Protein AF-A0AAW9BRV5-F1 (afdb_monomer_lite)

pLDDT: mean 92.52, std 6.59, range [52.0, 97.25]

Radius of gyration: 13.05 Å; chains: 1; bounding box: 26×25×38 Å

Structure (mmCIF, N/CA/C/O backbone):
data_AF-A0AAW9BRV5-F1
#
_entry.id   AF-A0AAW9BRV5-F1
#
loop_
_atom_site.group_PDB
_atom_site.id
_atom_site.type_symbol
_atom_site.label_atom_id
_atom_site.label_alt_id
_atom_site.label_comp_id
_atom_site.label_asym_id
_atom_site.label_entity_id
_atom_site.label_seq_id
_atom_site.pdbx_PDB_ins_code
_atom_site.Cartn_x
_atom_site.Cartn_y
_atom_site.Cartn_z
_atom_site.occupancy
_atom_site.B_iso_or_equiv
_atom_site.auth_seq_id
_atom_site.auth_comp_id
_atom_site.auth_asym_id
_atom_site.auth_atom_id
_atom_site.pdbx_PDB_model_num
ATOM 1 N N . MET A 1 1 ? 10.942 14.929 -2.090 1.00 52.00 1 MET A N 1
ATOM 2 C CA . MET A 1 1 ? 9.752 14.220 -1.574 1.00 52.00 1 MET A CA 1
ATOM 3 C C . MET A 1 1 ? 9.007 13.679 -2.781 1.00 52.00 1 MET A C 1
ATOM 5 O O . MET A 1 1 ? 8.854 14.418 -3.744 1.00 52.00 1 MET A O 1
ATOM 9 N N . ASN A 1 2 ? 8.707 12.381 -2.811 1.00 78.69 2 ASN A N 1
ATOM 10 C CA . ASN A 1 2 ? 8.130 11.727 -3.986 1.00 78.69 2 ASN A CA 1
ATOM 11 C C . ASN A 1 2 ? 6.643 12.120 -4.091 1.00 78.69 2 ASN A C 1
ATOM 13 O O . ASN A 1 2 ? 5.910 11.884 -3.134 1.00 78.69 2 ASN A O 1
ATOM 17 N N . ALA A 1 3 ? 6.198 12.719 -5.204 1.00 87.75 3 ALA A N 1
ATOM 18 C CA . ALA A 1 3 ? 4.825 13.235 -5.350 1.00 87.75 3 ALA A CA 1
ATOM 19 C C . ALA A 1 3 ? 3.756 12.156 -5.088 1.00 87.75 3 ALA A C 1
ATOM 21 O O . ALA A 1 3 ? 2.700 1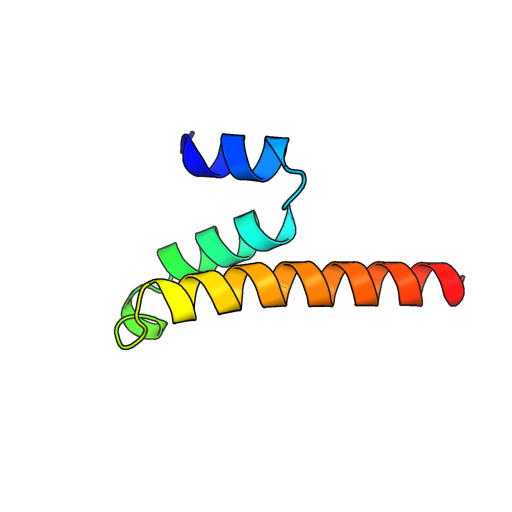2.437 -4.524 1.00 87.75 3 ALA A O 1
ATOM 22 N N . LEU A 1 4 ? 4.074 10.900 -5.418 1.00 90.06 4 LEU A N 1
ATOM 23 C CA . LEU A 1 4 ? 3.247 9.737 -5.109 1.00 90.06 4 LEU A CA 1
ATOM 24 C C . LEU A 1 4 ? 3.080 9.519 -3.595 1.00 90.06 4 LEU A C 1
ATOM 26 O O . LEU A 1 4 ? 1.971 9.278 -3.128 1.00 90.06 4 LEU A O 1
ATOM 30 N N . ASN A 1 5 ? 4.143 9.669 -2.800 1.00 89.38 5 ASN A N 1
ATOM 31 C CA . ASN A 1 5 ? 4.054 9.527 -1.343 1.00 89.38 5 ASN A CA 1
ATOM 32 C C . ASN A 1 5 ? 3.164 10.613 -0.727 1.00 89.38 5 ASN A C 1
ATOM 34 O O . ASN A 1 5 ? 2.436 10.334 0.225 1.00 89.38 5 ASN A O 1
ATOM 38 N N . ASP A 1 6 ? 3.180 11.829 -1.271 1.00 91.44 6 ASP A N 1
ATOM 39 C CA . ASP A 1 6 ? 2.329 12.921 -0.789 1.00 91.44 6 ASP A CA 1
ATOM 40 C C . ASP A 1 6 ? 0.852 12.702 -1.164 1.00 91.44 6 ASP A C 1
ATOM 42 O O . ASP A 1 6 ? -0.040 12.936 -0.342 1.00 91.44 6 ASP A O 1
ATOM 46 N N . GLN A 1 7 ? 0.579 12.150 -2.352 1.00 93.81 7 GLN A N 1
ATOM 47 C CA . GLN A 1 7 ? -0.764 11.705 -2.748 1.00 93.81 7 GLN A CA 1
ATOM 48 C C . GLN A 1 7 ? -1.279 10.585 -1.832 1.00 93.81 7 GLN A C 1
ATOM 50 O O . GLN A 1 7 ? -2.384 10.677 -1.296 1.00 93.81 7 GLN A O 1
ATOM 55 N N . LEU A 1 8 ? -0.464 9.561 -1.572 1.00 93.62 8 LEU A N 1
ATOM 56 C CA . LEU A 1 8 ? -0.827 8.455 -0.681 1.00 93.62 8 LEU A CA 1
ATOM 57 C C . LEU A 1 8 ? -1.074 8.929 0.761 1.00 93.62 8 LEU A C 1
ATOM 59 O O . LEU A 1 8 ? -2.029 8.490 1.406 1.00 93.62 8 LEU A O 1
ATOM 63 N N . LYS A 1 9 ? -0.268 9.876 1.260 1.00 91.38 9 LYS A N 1
ATOM 64 C CA . LYS A 1 9 ? -0.484 10.514 2.570 1.00 91.38 9 LYS A CA 1
ATOM 65 C C . LYS A 1 9 ? -1.779 11.318 2.612 1.00 91.38 9 LYS A C 1
ATOM 67 O O . LYS A 1 9 ? -2.517 11.206 3.590 1.00 91.38 9 LYS A O 1
ATOM 72 N N . THR A 1 10 ? -2.086 12.073 1.556 1.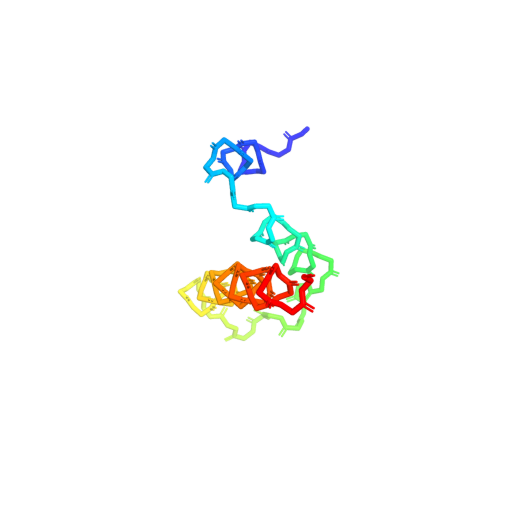00 95.12 10 THR A N 1
ATOM 73 C CA . THR A 1 10 ? -3.351 12.819 1.418 1.00 95.12 10 THR A CA 1
ATOM 74 C C . THR A 1 10 ? -4.559 11.885 1.509 1.00 95.12 10 THR A C 1
ATOM 76 O O . THR A 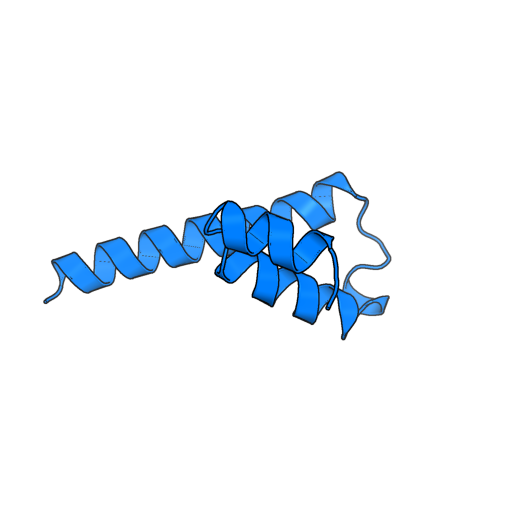1 10 ? -5.526 12.177 2.209 1.00 95.12 10 THR A O 1
ATOM 79 N N . LEU A 1 11 ? -4.467 10.707 0.887 1.00 95.69 11 LEU A N 1
ATOM 80 C CA . LEU A 1 11 ? -5.490 9.658 0.943 1.00 95.69 11 LEU A CA 1
ATOM 81 C C . LEU A 1 11 ? -5.491 8.857 2.260 1.00 95.69 11 LEU A C 1
ATOM 83 O O . LEU A 1 11 ? -6.309 7.953 2.439 1.00 95.69 11 LEU A O 1
ATOM 87 N N . ARG A 1 12 ? -4.604 9.189 3.208 1.00 94.69 12 ARG A N 1
ATOM 88 C CA . ARG A 1 12 ? -4.418 8.489 4.490 1.00 94.69 12 ARG A CA 1
ATOM 89 C C . ARG A 1 12 ? -4.073 7.004 4.320 1.00 94.69 12 ARG A C 1
ATOM 91 O O . ARG A 1 12 ? -4.456 6.190 5.158 1.00 94.69 12 ARG A O 1
ATOM 98 N N . LEU A 1 13 ? -3.355 6.657 3.254 1.00 96.00 13 LEU A N 1
ATOM 99 C CA . LEU A 1 13 ? -2.887 5.301 2.952 1.00 96.00 13 LEU A CA 1
ATOM 100 C C . LEU A 1 13 ? -1.483 5.078 3.536 1.00 96.00 13 LEU A C 1
ATOM 102 O O . LEU A 1 13 ? -0.519 4.791 2.828 1.00 96.00 13 LEU A O 1
ATOM 106 N N . SER A 1 14 ? -1.344 5.305 4.842 1.00 93.12 14 SER A N 1
ATOM 107 C CA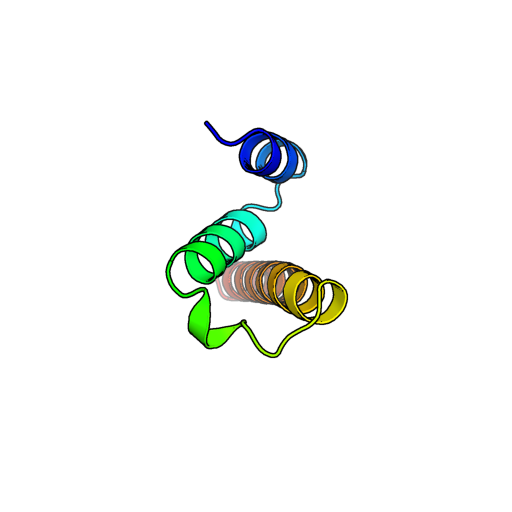 . SER A 1 14 ? -0.040 5.355 5.513 1.00 93.12 14 SER A CA 1
ATOM 108 C C . SER A 1 14 ? 0.714 4.023 5.493 1.00 93.12 14 SER A C 1
ATOM 110 O O . SER A 1 14 ? 1.942 4.029 5.558 1.00 93.12 14 SER A O 1
ATOM 112 N N . HIS A 1 15 ? 0.016 2.887 5.429 1.00 95.06 15 HIS A N 1
ATOM 113 C CA . HIS A 1 15 ? 0.652 1.574 5.324 1.00 95.06 15 HIS A CA 1
ATOM 114 C C . HIS A 1 15 ? 1.012 1.250 3.874 1.00 95.06 15 HIS A C 1
ATOM 116 O O . HIS A 1 15 ? 2.089 0.706 3.649 1.00 95.06 15 HIS A O 1
ATOM 122 N N . ALA A 1 16 ? 0.207 1.692 2.902 1.00 95.62 16 ALA A N 1
ATOM 123 C CA . ALA A 1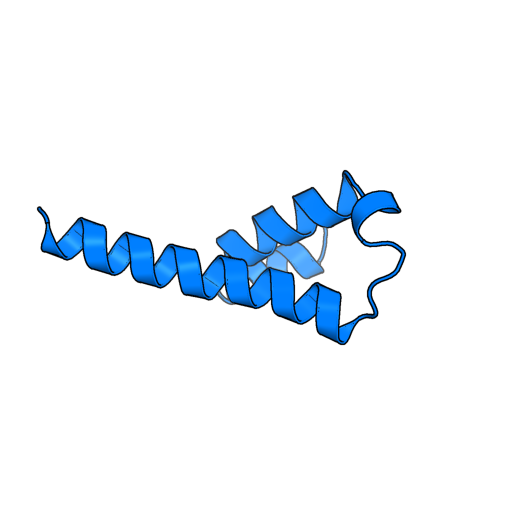 16 ? 0.574 1.599 1.488 1.00 95.62 16 ALA A CA 1
ATOM 124 C C . ALA A 1 16 ? 1.858 2.390 1.168 1.00 95.62 16 ALA A C 1
ATOM 126 O O . ALA A 1 16 ? 2.686 1.908 0.404 1.00 95.62 16 ALA A O 1
ATOM 127 N N . VAL A 1 17 ? 2.075 3.560 1.792 1.00 94.94 17 VAL A N 1
ATOM 128 C CA . VAL A 1 17 ? 3.347 4.310 1.672 1.00 94.94 17 VAL A CA 1
ATOM 129 C C . VAL A 1 17 ? 4.532 3.464 2.134 1.00 94.94 17 VAL A C 1
ATOM 131 O O . VAL A 1 17 ? 5.521 3.352 1.419 1.00 94.94 17 VAL A O 1
ATOM 134 N N . LYS A 1 18 ? 4.419 2.828 3.305 1.00 93.88 18 LYS A N 1
ATOM 135 C CA . LYS A 1 18 ? 5.490 1.980 3.848 1.00 93.88 18 LYS A CA 1
ATOM 136 C C . LYS A 1 18 ? 5.752 0.759 2.972 1.00 93.88 18 LYS A C 1
ATOM 138 O O . LYS A 1 18 ? 6.901 0.410 2.738 1.00 93.88 18 LYS A O 1
ATOM 143 N N . ALA A 1 19 ? 4.695 0.118 2.480 1.00 94.25 19 ALA A N 1
ATOM 144 C CA . ALA A 1 19 ? 4.826 -1.016 1.574 1.00 94.25 19 ALA A CA 1
ATOM 145 C C . ALA A 1 19 ? 5.460 -0.596 0.236 1.00 94.25 19 ALA A C 1
ATOM 147 O O . ALA A 1 19 ? 6.264 -1.336 -0.324 1.00 94.25 19 ALA A O 1
ATOM 148 N N . LEU A 1 20 ? 5.167 0.614 -0.252 1.00 94.31 20 LEU A N 1
ATOM 149 C CA . LEU A 1 20 ? 5.776 1.158 -1.464 1.00 94.31 20 LEU A CA 1
ATOM 150 C C . LEU A 1 20 ? 7.270 1.428 -1.265 1.00 94.31 20 LEU A C 1
ATOM 152 O O . LEU A 1 20 ? 8.063 1.081 -2.136 1.00 94.31 20 LEU A O 1
ATOM 156 N N . GLU A 1 21 ? 7.657 2.001 -0.124 1.00 93.44 21 GLU 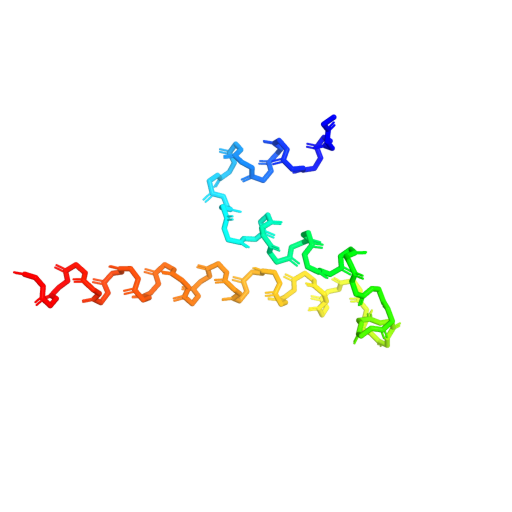A N 1
ATOM 157 C CA . GLU A 1 21 ? 9.064 2.187 0.254 1.00 93.44 21 GLU A CA 1
ATOM 158 C C . GLU A 1 21 ? 9.798 0.834 0.309 1.00 93.44 21 GLU A C 1
ATOM 160 O O . GLU A 1 21 ? 10.854 0.688 -0.298 1.00 93.44 21 GLU A O 1
ATOM 165 N N . GLN A 1 22 ? 9.189 -0.201 0.899 1.00 92.94 22 GLN A N 1
ATOM 166 C CA . GLN A 1 22 ? 9.754 -1.560 0.924 1.00 92.94 22 GLN A CA 1
ATOM 167 C C . GLN A 1 22 ? 9.908 -2.177 -0.472 1.00 92.94 22 GLN A C 1
ATOM 169 O O . GLN A 1 22 ? 10.937 -2.784 -0.771 1.00 92.94 22 GLN A O 1
ATOM 174 N N . GLN A 1 23 ? 8.914 -2.013 -1.352 1.00 92.75 23 GLN A N 1
ATOM 175 C CA . GLN A 1 23 ? 9.027 -2.480 -2.737 1.00 92.75 23 GLN A CA 1
ATOM 176 C C . GLN A 1 23 ? 10.148 -1.759 -3.497 1.00 92.75 23 GLN A C 1
ATOM 178 O O . GLN A 1 23 ? 10.794 -2.367 -4.348 1.00 92.75 23 GLN A O 1
ATOM 183 N N . GLN A 1 24 ? 10.388 -0.478 -3.202 1.00 91.56 24 GLN A N 1
ATOM 184 C CA . GLN A 1 24 ? 11.476 0.302 -3.799 1.00 91.56 24 GLN A CA 1
ATOM 185 C C . GLN A 1 24 ? 12.853 -0.096 -3.256 1.00 91.56 24 GLN A C 1
ATOM 187 O O . GLN A 1 24 ? 13.823 -0.086 -4.009 1.00 91.56 24 GLN A O 1
ATOM 192 N N . GLU A 1 25 ? 12.948 -0.473 -1.982 1.00 92.94 25 GLU A N 1
ATOM 193 C CA . GLU A 1 25 ? 14.187 -0.984 -1.383 1.00 92.94 25 GLU A CA 1
ATOM 194 C C . GLU A 1 25 ? 14.553 -2.383 -1.901 1.00 92.94 25 GLU A C 1
ATOM 196 O O . GLU A 1 25 ? 15.733 -2.714 -2.011 1.00 92.94 25 GLU A O 1
ATOM 201 N N . GLN A 1 26 ? 13.556 -3.202 -2.253 1.00 91.81 26 GLN A N 1
ATOM 202 C CA . GLN A 1 26 ? 13.736 -4.597 -2.667 1.00 91.81 26 GLN A CA 1
ATOM 203 C C . GLN A 1 26 ? 13.170 -4.882 -4.063 1.00 91.81 26 GLN A C 1
ATOM 205 O O . GLN A 1 26 ? 12.418 -5.835 -4.257 1.00 91.81 26 GLN A O 1
ATOM 210 N N . LEU A 1 27 ? 13.549 -4.077 -5.060 1.00 87.44 27 LEU A N 1
ATOM 211 C CA . LEU A 1 27 ? 13.025 -4.188 -6.431 1.00 87.44 27 LEU A CA 1
ATOM 212 C C . LEU A 1 27 ? 13.119 -5.605 -7.021 1.00 87.44 27 LEU A C 1
ATOM 214 O O . LEU A 1 27 ? 12.199 -6.029 -7.713 1.00 87.44 27 LEU A O 1
ATOM 218 N N . SER A 1 28 ? 14.191 -6.351 -6.725 1.00 90.50 28 SER A N 1
ATOM 219 C CA . SER A 1 28 ? 14.380 -7.729 -7.204 1.00 90.50 28 SER A CA 1
ATOM 220 C C . SER A 1 28 ? 13.324 -8.704 -6.679 1.00 90.50 28 SER A C 1
ATOM 222 O O . SER A 1 28 ? 12.948 -9.624 -7.393 1.00 90.50 28 SER A O 1
ATOM 224 N N . THR A 1 29 ? 12.826 -8.497 -5.457 1.00 90.44 29 THR A N 1
ATOM 225 C CA . THR A 1 29 ? 11.804 -9.354 -4.830 1.00 90.44 29 THR A CA 1
ATOM 226 C C . THR A 1 29 ? 10.459 -9.251 -5.547 1.00 90.44 29 THR A C 1
ATOM 228 O O . THR A 1 29 ? 9.687 -10.201 -5.550 1.00 90.44 29 THR A O 1
ATOM 231 N N . TYR A 1 30 ? 10.184 -8.105 -6.172 1.00 88.94 30 TYR A N 1
ATOM 232 C CA . TYR A 1 30 ? 8.913 -7.811 -6.835 1.00 88.94 30 TYR A CA 1
ATOM 233 C C . TYR A 1 30 ? 9.057 -7.718 -8.361 1.00 88.94 30 TYR A C 1
ATOM 235 O O . TYR A 1 30 ? 8.157 -7.216 -9.026 1.00 88.94 30 TYR A O 1
ATOM 243 N N . ALA A 1 31 ? 10.194 -8.150 -8.917 1.00 87.62 31 ALA A N 1
ATOM 244 C CA . ALA A 1 31 ? 10.516 -7.983 -10.334 1.00 87.62 31 ALA A CA 1
ATOM 245 C C . ALA A 1 31 ? 9.664 -8.863 -11.264 1.00 87.62 31 ALA A C 1
ATOM 247 O O . ALA A 1 31 ? 9.465 -8.498 -12.419 1.00 87.62 31 ALA A O 1
ATOM 248 N N . GLU A 1 32 ? 9.169 -9.998 -10.766 1.00 93.88 32 GLU A N 1
ATOM 249 C CA . GLU A 1 32 ? 8.289 -10.908 -11.514 1.00 93.88 32 GLU A CA 1
ATOM 250 C C . GLU A 1 32 ? 6.816 -10.498 -11.457 1.00 93.88 32 GLU A C 1
ATOM 252 O O . GLU A 1 32 ? 6.012 -11.034 -12.212 1.00 93.88 32 GLU A O 1
ATOM 257 N N . LEU A 1 33 ? 6.471 -9.550 -10.580 1.00 93.44 33 LEU A N 1
ATOM 258 C CA . LEU A 1 33 ? 5.100 -9.104 -10.403 1.00 93.44 33 LEU A CA 1
ATOM 259 C C . LEU A 1 33 ? 4.765 -7.976 -11.368 1.00 93.44 33 LEU A C 1
ATOM 261 O O . LEU A 1 33 ? 5.527 -7.010 -11.521 1.00 93.44 33 LEU A O 1
ATOM 265 N N . ASP A 1 34 ? 3.580 -8.056 -11.955 1.00 94.44 34 ASP A N 1
ATOM 266 C CA . ASP A 1 34 ? 3.051 -6.962 -12.746 1.00 94.44 34 ASP A CA 1
ATOM 267 C C . ASP A 1 34 ? 2.619 -5.772 -11.865 1.00 94.44 34 ASP A C 1
ATOM 269 O O . ASP A 1 34 ? 2.710 -5.761 -10.631 1.00 94.44 34 ASP A O 1
ATOM 273 N N . PHE A 1 35 ? 2.189 -4.695 -12.518 1.00 91.56 35 PHE A N 1
ATOM 274 C CA . PHE A 1 35 ? 1.746 -3.498 -11.814 1.00 91.56 35 PHE A CA 1
ATOM 275 C C . PHE A 1 35 ? 0.541 -3.759 -10.896 1.00 91.56 35 PHE A C 1
ATOM 277 O O . PHE A 1 35 ? 0.498 -3.213 -9.791 1.00 91.56 35 PHE A O 1
ATOM 284 N N . GLU A 1 36 ? -0.429 -4.559 -11.338 1.00 96.50 36 GLU A N 1
ATOM 285 C CA . GLU A 1 36 ? -1.661 -4.820 -10.595 1.00 96.50 36 GLU A CA 1
ATOM 286 C C . GLU A 1 36 ? -1.391 -5.705 -9.377 1.00 96.50 36 GLU A C 1
ATOM 288 O O . GLU A 1 36 ? -1.926 -5.441 -8.299 1.00 96.50 36 GLU A O 1
ATOM 293 N N . GLU A 1 37 ? -0.499 -6.685 -9.499 1.00 96.38 37 GLU A N 1
ATOM 294 C CA . GLU A 1 37 ? -0.020 -7.523 -8.402 1.00 96.38 37 GLU A CA 1
ATOM 295 C C . GLU A 1 37 ? 0.726 -6.686 -7.363 1.00 96.38 37 GLU A C 1
ATOM 297 O O . GLU A 1 37 ? 0.432 -6.741 -6.164 1.00 96.38 37 GLU A O 1
ATOM 302 N N . ARG A 1 38 ? 1.644 -5.824 -7.812 1.00 95.19 38 ARG A N 1
ATOM 303 C CA . ARG A 1 38 ? 2.372 -4.917 -6.917 1.00 95.19 38 ARG A CA 1
ATOM 304 C C . ARG A 1 38 ? 1.436 -3.954 -6.208 1.00 95.19 38 ARG A C 1
ATOM 306 O O . ARG A 1 38 ? 1.594 -3.759 -5.003 1.00 95.19 38 ARG A O 1
ATOM 313 N N . LEU A 1 39 ? 0.466 -3.376 -6.918 1.00 94.88 39 LEU A N 1
ATOM 314 C CA . LEU A 1 39 ? -0.551 -2.501 -6.337 1.00 94.88 39 LEU A CA 1
ATOM 315 C C . LEU A 1 39 ? -1.436 -3.261 -5.343 1.00 94.88 39 LEU A C 1
ATOM 317 O O . LEU A 1 39 ? -1.719 -2.742 -4.262 1.00 94.88 39 LEU A O 1
ATOM 321 N N . SER A 1 40 ? -1.822 -4.494 -5.667 1.00 96.62 40 SER A N 1
ATOM 322 C CA . SER A 1 40 ? -2.622 -5.351 -4.791 1.00 96.62 40 SER A CA 1
ATOM 323 C C . SER A 1 40 ? -1.912 -5.606 -3.464 1.00 96.62 40 SER A C 1
ATOM 325 O O . SER A 1 40 ? -2.531 -5.433 -2.418 1.00 96.62 40 SER A O 1
ATOM 327 N N . LEU A 1 41 ? -0.601 -5.874 -3.476 1.00 96.44 41 LEU A N 1
ATOM 328 C CA . LEU A 1 41 ? 0.198 -6.020 -2.251 1.00 96.44 41 LEU A CA 1
ATOM 329 C C . LEU A 1 41 ? 0.217 -4.742 -1.398 1.00 96.44 41 LEU A C 1
ATOM 331 O O . LEU A 1 41 ? 0.106 -4.802 -0.169 1.00 96.44 41 LEU A O 1
ATOM 335 N N . LEU A 1 42 ? 0.325 -3.566 -2.031 1.00 95.88 42 LEU A N 1
ATOM 336 C CA . LEU A 1 42 ? 0.262 -2.286 -1.315 1.00 95.88 42 LEU A CA 1
ATOM 337 C C . LEU A 1 42 ? -1.093 -2.113 -0.619 1.00 95.88 42 LEU A C 1
ATOM 339 O O . LEU A 1 42 ? -1.143 -1.742 0.557 1.00 95.88 42 LEU A O 1
ATOM 343 N N . LEU A 1 43 ? -2.189 -2.397 -1.323 1.00 96.69 43 LEU A N 1
ATOM 344 C CA . LEU A 1 43 ? -3.546 -2.252 -0.795 1.00 96.69 43 LEU A CA 1
ATOM 345 C C . LEU A 1 43 ? -3.869 -3.302 0.272 1.00 96.69 43 LEU A C 1
ATOM 347 O O . LEU A 1 43 ? -4.485 -2.972 1.287 1.00 96.69 43 LEU A O 1
ATOM 351 N N . GLU A 1 44 ? -3.411 -4.538 0.093 1.00 97.19 44 GLU A N 1
ATOM 352 C CA . GLU A 1 44 ? -3.561 -5.607 1.076 1.00 97.19 44 GLU A CA 1
ATOM 353 C C . GLU A 1 44 ? -2.872 -5.239 2.393 1.00 97.19 44 GLU A C 1
ATOM 355 O O . GLU A 1 44 ? -3.475 -5.367 3.464 1.00 97.19 44 GLU A O 1
ATOM 360 N N . SER A 1 45 ? -1.661 -4.671 2.322 1.00 96.06 45 SER A N 1
ATOM 361 C CA . SER A 1 45 ? -0.953 -4.174 3.505 1.00 96.06 45 SER A CA 1
ATOM 362 C C . SER A 1 45 ? -1.778 -3.124 4.265 1.00 96.06 45 SER A C 1
ATOM 364 O O . SER A 1 45 ? -1.867 -3.165 5.495 1.00 96.06 45 SER A O 1
ATOM 366 N N . GLU A 1 46 ? -2.450 -2.216 3.554 1.00 97.25 46 GLU A N 1
ATOM 367 C CA . GLU A 1 46 ? -3.287 -1.174 4.148 1.00 97.25 46 GLU A CA 1
ATOM 368 C C . GLU A 1 46 ? -4.545 -1.754 4.800 1.00 97.25 46 GLU A C 1
ATOM 370 O O . GLU A 1 46 ? -4.854 -1.431 5.953 1.00 97.25 46 GLU A O 1
ATOM 375 N N . ILE A 1 47 ? -5.249 -2.643 4.101 1.00 96.94 47 ILE A N 1
ATOM 376 C CA . ILE A 1 47 ? -6.465 -3.290 4.604 1.00 96.94 47 ILE A CA 1
ATOM 377 C C . ILE A 1 47 ? -6.150 -4.113 5.857 1.00 96.94 47 ILE A C 1
ATOM 379 O O . ILE A 1 47 ? -6.839 -3.980 6.877 1.00 96.94 47 ILE A O 1
ATOM 383 N N . LEU A 1 48 ? -5.086 -4.919 5.816 1.00 97.19 48 LEU A N 1
ATOM 384 C CA . LEU A 1 48 ? -4.664 -5.760 6.933 1.00 97.19 48 LEU A CA 1
ATOM 385 C C . LEU A 1 48 ? -4.366 -4.921 8.179 1.00 97.19 48 LEU A C 1
ATOM 387 O O . LEU A 1 48 ? -4.880 -5.211 9.262 1.00 97.19 48 LEU A O 1
ATOM 391 N N . ASN A 1 49 ? -3.592 -3.845 8.034 1.00 96.44 49 ASN A N 1
ATOM 392 C CA . ASN A 1 49 ? -3.227 -2.986 9.158 1.00 96.44 49 ASN A CA 1
ATOM 393 C C . ASN A 1 49 ? -4.429 -2.219 9.736 1.00 96.44 49 ASN A C 1
ATOM 395 O O . ASN A 1 49 ? -4.534 -2.052 10.958 1.00 96.44 49 ASN A O 1
ATOM 399 N N . ARG A 1 50 ? -5.382 -1.790 8.897 1.00 95.69 50 ARG A N 1
ATOM 400 C CA . ARG A 1 50 ? -6.643 -1.191 9.371 1.00 95.69 50 ARG A CA 1
ATOM 401 C C . ARG A 1 50 ? -7.466 -2.185 10.178 1.00 95.69 50 ARG A C 1
ATOM 403 O O . ARG A 1 50 ? -7.957 -1.839 11.255 1.00 95.69 50 ARG A O 1
ATOM 410 N N . ASN A 1 51 ? -7.574 -3.421 9.695 1.00 95.44 51 ASN A N 1
ATOM 411 C CA . ASN A 1 51 ? -8.277 -4.493 10.394 1.00 95.44 51 ASN A CA 1
ATOM 412 C C . ASN A 1 51 ? -7.608 -4.820 11.732 1.00 95.44 51 ASN A C 1
ATOM 414 O O . ASN A 1 51 ? -8.285 -4.870 12.759 1.00 95.44 51 ASN A O 1
ATOM 418 N N . GLN A 1 52 ? -6.280 -4.946 11.755 1.00 93.81 52 GLN A N 1
ATOM 419 C CA . GLN A 1 52 ? -5.517 -5.142 12.987 1.00 93.81 52 GLN A CA 1
ATOM 420 C C . GLN A 1 52 ? -5.726 -3.986 13.970 1.00 93.81 52 GLN A C 1
ATOM 422 O O . GLN A 1 52 ? -6.025 -4.226 15.136 1.00 93.81 52 GLN A O 1
ATOM 427 N N . THR A 1 53 ? -5.659 -2.734 13.510 1.00 93.94 53 THR A N 1
ATOM 428 C CA . THR A 1 53 ? -5.901 -1.552 14.354 1.00 93.94 53 THR A CA 1
ATOM 429 C C . THR A 1 53 ? -7.314 -1.560 14.938 1.00 93.94 53 THR A C 1
ATOM 431 O O . THR A 1 53 ? -7.499 -1.259 16.119 1.00 93.94 53 THR A O 1
ATOM 434 N N . LYS A 1 54 ? -8.322 -1.947 14.146 1.00 94.12 54 LYS A N 1
ATOM 435 C CA . LYS A 1 54 ? -9.706 -2.101 14.613 1.00 94.12 54 LYS A CA 1
ATOM 436 C C . LYS A 1 54 ? -9.809 -3.171 15.701 1.00 94.12 54 LYS A C 1
ATOM 438 O O . LYS A 1 54 ? -10.395 -2.905 16.744 1.00 94.12 54 LYS A O 1
ATOM 443 N N . ILE A 1 55 ? -9.196 -4.337 15.494 1.00 94.56 55 ILE A N 1
ATOM 444 C CA . ILE A 1 55 ? -9.162 -5.423 16.484 1.00 94.56 55 ILE A CA 1
ATOM 445 C C . ILE A 1 55 ? -8.464 -4.966 17.770 1.00 94.56 55 ILE A C 1
ATOM 447 O O . ILE A 1 55 ? -8.992 -5.176 18.857 1.00 94.56 55 ILE A O 1
ATOM 451 N N . GLN A 1 56 ? -7.309 -4.304 17.669 1.00 94.44 56 GLN A N 1
ATOM 452 C CA . GLN A 1 56 ? -6.563 -3.823 18.836 1.00 94.44 56 GLN A CA 1
ATOM 453 C C . GLN A 1 56 ? -7.343 -2.783 19.642 1.00 94.44 56 GLN A C 1
ATOM 455 O O . GLN A 1 56 ? -7.246 -2.758 20.863 1.00 94.44 56 GLN A O 1
ATOM 460 N N . ARG A 1 57 ? -8.149 -1.947 18.979 1.00 93.81 57 ARG A N 1
ATOM 461 C CA . ARG A 1 57 ? -9.054 -1.012 19.660 1.00 93.81 57 ARG A CA 1
ATOM 462 C C . ARG A 1 57 ? -10.199 -1.707 20.393 1.00 93.81 57 ARG A C 1
ATOM 464 O O . ARG A 1 57 ? -10.654 -1.157 21.379 1.00 93.81 57 ARG A O 1
ATOM 471 N N . LEU A 1 58 ? -10.661 -2.862 19.913 1.00 95.06 58 LEU A N 1
ATOM 472 C CA . LEU A 1 58 ? -11.726 -3.643 20.558 1.00 95.06 58 LEU A CA 1
ATOM 473 C C . LEU A 1 58 ? -11.221 -4.491 21.733 1.00 95.06 58 LEU A C 1
ATOM 475 O O . LEU A 1 58 ? -12.012 -4.892 22.576 1.00 95.06 58 LEU A O 1
ATOM 479 N N . LYS A 1 59 ? -9.921 -4.802 21.764 1.00 91.56 59 LYS A N 1
ATOM 480 C CA . LYS A 1 59 ? -9.271 -5.546 22.856 1.00 91.56 59 LYS A CA 1
ATOM 481 C C . LYS A 1 59 ? -8.846 -4.664 24.039 1.00 91.56 59 LYS A C 1
ATOM 483 O O . LYS A 1 59 ? -8.389 -5.210 25.038 1.00 91.56 59 LYS A O 1
ATOM 488 N N . ARG A 1 60 ? -8.913 -3.339 23.888 1.00 74.56 60 ARG A N 1
ATOM 489 C CA . ARG A 1 60 ? -8.629 -2.346 24.935 1.00 74.56 60 ARG A CA 1
ATOM 490 C C . ARG A 1 60 ? -9.917 -1.963 25.639 1.00 74.56 60 ARG A C 1
ATOM 492 O O . ARG A 1 60 ? -9.835 -1.752 26.864 1.00 74.56 60 ARG A O 1
#

Secondary structure (DSSP, 8-state):
--HHHHHHHHTT-HHHHHHHHHHHHTGGGGTTS-HHHHHHHHHHHHHHHHHHHHHHHH--

Sequence (60 aa):
MNALNDQLKTLRLSHAVKALEQQQEQLSTYAELDFEERLSLLLESEILNRNQTKIQRLKR

Foldseek 3Di:
DDVVLVVCVVVVLVQLSVLVVVCVVCVVVCVPPDPVRSVVVSVVRSVVVVVVVVVVVVVD